Protein AF-A0A959CVV8-F1 (afdb_monomer_lite)

Radius of gyration: 28.68 Å; chains: 1; bounding box: 66×28×82 Å

Structure (mmCIF, N/CA/C/O backbone):
data_AF-A0A959CVV8-F1
#
_entry.id   AF-A0A959CVV8-F1
#
loop_
_atom_site.group_PDB
_atom_site.id
_atom_site.type_symbol
_atom_site.label_atom_id
_atom_site.label_alt_id
_atom_site.label_comp_id
_atom_site.label_asym_id
_atom_site.label_entity_id
_atom_site.label_seq_id
_atom_site.pdbx_PDB_ins_code
_atom_site.Cartn_x
_atom_site.Cartn_y
_atom_site.Cartn_z
_atom_site.occupancy
_atom_site.B_iso_or_equiv
_atom_site.auth_seq_id
_atom_site.auth_comp_id
_atom_site.auth_asym_id
_atom_site.auth_atom_id
_atom_site.pdbx_PDB_model_num
ATOM 1 N N . MET A 1 1 ? 4.922 16.784 -2.599 1.00 57.91 1 MET A N 1
ATOM 2 C CA . MET A 1 1 ? 5.024 15.979 -3.845 1.00 57.91 1 MET A CA 1
ATOM 3 C C . MET A 1 1 ? 4.689 14.527 -3.526 1.00 57.91 1 MET A C 1
ATOM 5 O O . MET A 1 1 ? 5.280 14.001 -2.588 1.00 57.91 1 MET A O 1
ATOM 9 N N . LYS A 1 2 ? 3.758 13.895 -4.257 1.00 76.44 2 LYS A N 1
ATOM 10 C CA . LYS A 1 2 ? 3.402 12.474 -4.065 1.00 76.44 2 LYS A CA 1
ATOM 11 C C . LYS A 1 2 ? 4.636 11.582 -4.285 1.00 76.44 2 LYS A C 1
ATOM 13 O O . LYS A 1 2 ? 5.476 11.905 -5.127 1.00 76.44 2 LYS A O 1
ATOM 18 N N . ILE A 1 3 ? 4.735 10.462 -3.561 1.00 77.31 3 ILE A N 1
ATOM 19 C CA . ILE A 1 3 ? 5.884 9.532 -3.624 1.00 77.31 3 ILE A CA 1
ATOM 20 C C . ILE A 1 3 ? 6.159 9.065 -5.068 1.00 77.31 3 ILE A C 1
ATOM 22 O O . ILE A 1 3 ? 7.307 8.977 -5.496 1.00 77.31 3 ILE A O 1
ATOM 26 N N . ARG A 1 4 ? 5.086 8.910 -5.859 1.00 78.06 4 ARG A N 1
ATOM 27 C CA . ARG A 1 4 ? 5.118 8.554 -7.286 1.00 78.06 4 ARG A CA 1
ATOM 28 C C . ARG A 1 4 ? 5.891 9.564 -8.135 1.00 78.06 4 ARG A C 1
ATOM 30 O O . ARG A 1 4 ? 6.690 9.170 -8.975 1.00 78.06 4 ARG A O 1
ATOM 37 N N . THR A 1 5 ? 5.697 10.860 -7.895 1.00 81.69 5 THR A N 1
ATOM 38 C CA . THR A 1 5 ? 6.372 11.921 -8.657 1.00 81.69 5 THR A CA 1
ATOM 39 C C . THR A 1 5 ? 7.869 11.942 -8.369 1.00 81.69 5 THR A C 1
ATOM 41 O O . THR A 1 5 ? 8.658 12.063 -9.297 1.00 81.69 5 THR A O 1
ATOM 44 N N . LYS A 1 6 ? 8.268 11.776 -7.098 1.00 84.75 6 LYS A N 1
ATOM 45 C CA . LYS A 1 6 ? 9.689 11.703 -6.718 1.00 84.75 6 LYS A CA 1
ATOM 46 C C . LYS A 1 6 ? 10.377 10.495 -7.360 1.00 84.75 6 LYS A C 1
ATOM 48 O O . LYS A 1 6 ? 11.485 10.628 -7.863 1.00 84.75 6 LYS A O 1
ATOM 53 N N . PHE A 1 7 ? 9.698 9.349 -7.384 1.00 86.94 7 PHE A N 1
ATOM 54 C CA . PHE A 1 7 ? 10.222 8.128 -7.988 1.00 86.94 7 PHE A CA 1
ATOM 55 C C . PHE A 1 7 ? 10.427 8.261 -9.502 1.00 86.94 7 PHE A C 1
ATOM 57 O O . PHE A 1 7 ? 11.502 7.942 -9.998 1.00 86.94 7 PHE A O 1
ATOM 64 N N . ILE A 1 8 ? 9.443 8.798 -10.233 1.00 86.19 8 ILE A N 1
ATOM 65 C CA . ILE A 1 8 ? 9.570 9.022 -11.683 1.00 86.19 8 ILE A CA 1
ATOM 66 C C . ILE A 1 8 ? 10.692 10.022 -11.980 1.00 86.19 8 ILE A C 1
ATOM 68 O O . ILE A 1 8 ? 11.505 9.772 -12.864 1.00 86.19 8 ILE A O 1
ATOM 72 N N . LEU A 1 9 ? 10.770 11.120 -11.221 1.00 88.75 9 LEU A N 1
ATOM 73 C CA . LEU A 1 9 ? 11.812 12.135 -11.393 1.00 88.75 9 LEU A CA 1
ATOM 74 C C . LEU A 1 9 ? 13.223 11.562 -11.190 1.00 88.75 9 LEU A C 1
ATOM 76 O O . LEU A 1 9 ? 14.156 12.005 -11.845 1.00 88.75 9 LEU A O 1
ATOM 80 N N . PHE A 1 10 ? 13.379 10.583 -10.297 1.00 88.31 10 PHE A N 1
ATOM 81 C CA . PHE A 1 10 ? 14.648 9.893 -10.071 1.00 88.31 10 PHE A CA 1
ATOM 82 C C . PHE A 1 10 ? 14.955 8.856 -11.163 1.00 88.31 10 PHE A C 1
ATOM 84 O O . PHE A 1 10 ? 16.079 8.775 -11.651 1.00 88.31 10 PHE A O 1
ATOM 91 N N . LEU A 1 11 ? 13.953 8.078 -11.576 1.00 89.44 11 LEU A N 1
ATOM 92 C CA . LEU A 1 11 ? 14.114 6.976 -12.527 1.00 89.44 11 LEU A CA 1
ATOM 93 C C . LEU A 1 11 ? 14.395 7.458 -13.959 1.00 89.44 11 LEU A C 1
ATOM 95 O O . LEU A 1 11 ? 15.193 6.848 -14.676 1.00 89.44 11 LEU A O 1
ATOM 99 N N . LEU A 1 12 ? 13.732 8.544 -14.365 1.00 89.38 12 LEU A N 1
ATOM 100 C CA . LEU A 1 12 ? 13.772 9.097 -15.717 1.00 89.38 12 LEU A CA 1
ATOM 101 C C . LEU A 1 12 ? 15.187 9.507 -16.174 1.00 89.38 12 LEU A C 1
ATOM 103 O O . LEU A 1 12 ? 15.609 9.010 -17.216 1.00 89.38 12 LEU A O 1
ATOM 107 N N . PRO A 1 13 ? 15.962 10.331 -15.437 1.00 92.38 13 PRO A N 1
ATOM 108 C CA . PRO A 1 13 ? 17.304 10.723 -15.868 1.00 92.38 13 PRO A CA 1
ATOM 109 C C . PRO A 1 13 ? 18.273 9.536 -15.942 1.00 92.38 13 PRO A C 1
ATOM 111 O O . PRO A 1 13 ? 19.109 9.504 -16.840 1.00 92.38 13 PRO A O 1
ATOM 114 N N . ILE A 1 14 ? 18.134 8.537 -15.062 1.00 90.75 14 ILE A N 1
ATOM 115 C CA . ILE A 1 14 ? 18.978 7.330 -15.067 1.00 90.75 14 ILE A CA 1
ATOM 116 C C . ILE A 1 14 ? 18.767 6.530 -16.357 1.00 90.75 14 ILE A C 1
ATOM 118 O O . ILE A 1 14 ? 19.731 6.160 -17.026 1.00 90.75 14 ILE A O 1
ATOM 122 N N . HIS A 1 15 ? 17.511 6.290 -16.737 1.00 89.75 15 HIS A N 1
ATOM 123 C CA . HIS A 1 15 ? 17.198 5.529 -17.951 1.00 89.75 15 HIS A CA 1
ATOM 124 C C . HIS A 1 15 ? 17.485 6.334 -19.219 1.00 89.75 15 HIS A C 1
ATOM 126 O O . HIS A 1 15 ? 17.922 5.767 -20.216 1.00 89.75 15 HIS A O 1
ATOM 132 N N . LEU A 1 16 ? 17.306 7.656 -19.174 1.00 90.38 16 LEU A N 1
ATOM 133 C CA . LEU A 1 16 ? 17.646 8.535 -20.287 1.00 90.38 16 LEU A CA 1
ATOM 134 C C . LEU A 1 16 ? 19.162 8.552 -20.536 1.00 90.38 16 LEU A C 1
ATOM 136 O O . LEU A 1 16 ? 19.590 8.413 -21.676 1.00 90.38 16 LEU A O 1
ATOM 140 N N . ALA A 1 17 ? 19.976 8.616 -19.478 1.00 90.31 17 ALA A N 1
ATOM 141 C CA . ALA A 1 17 ? 21.428 8.482 -19.585 1.00 90.31 17 ALA A CA 1
ATOM 142 C C . ALA A 1 17 ? 21.846 7.102 -20.124 1.00 90.31 17 ALA A C 1
ATOM 144 O O . ALA A 1 17 ? 22.726 7.023 -20.980 1.00 90.31 17 ALA A O 1
ATOM 145 N N . ALA A 1 18 ? 21.189 6.023 -19.681 1.00 89.12 18 ALA A N 1
ATOM 146 C CA . ALA A 1 18 ? 21.445 4.672 -20.184 1.00 89.12 18 ALA A CA 1
ATOM 147 C C . ALA A 1 18 ? 21.114 4.528 -21.682 1.00 89.12 18 ALA A C 1
ATOM 149 O O . ALA A 1 18 ? 21.883 3.915 -22.421 1.00 89.12 18 ALA A O 1
ATOM 150 N N . LEU A 1 19 ? 20.017 5.136 -22.150 1.00 88.88 19 LEU A N 1
ATOM 151 C CA . LEU A 1 19 ? 19.659 5.172 -23.572 1.00 88.88 19 LEU A CA 1
ATOM 152 C C . LEU A 1 19 ? 20.679 5.961 -24.400 1.00 88.88 19 LEU A C 1
ATOM 154 O O . LEU A 1 19 ? 21.111 5.488 -25.450 1.00 88.88 19 LEU A O 1
ATOM 158 N N . VAL A 1 20 ? 21.114 7.128 -23.910 1.00 89.12 20 VAL A N 1
ATOM 159 C CA . VAL A 1 20 ? 22.158 7.929 -24.572 1.00 89.12 20 VAL A CA 1
ATOM 160 C C . VAL A 1 20 ? 23.469 7.145 -24.665 1.00 8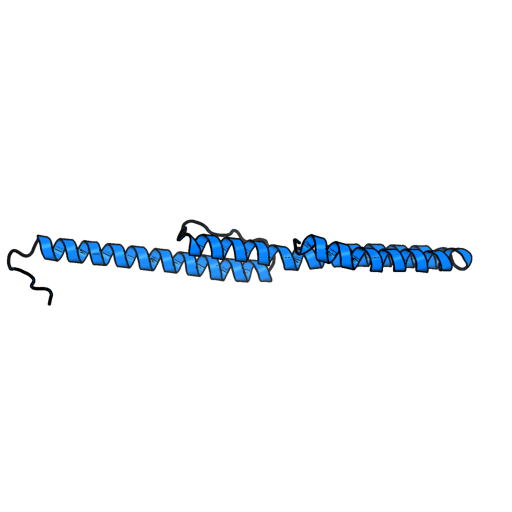9.12 20 VAL A C 1
ATOM 162 O O . VAL A 1 20 ? 24.109 7.148 -25.713 1.00 89.12 20 VAL A O 1
ATOM 165 N N . LEU A 1 21 ? 23.855 6.429 -23.604 1.00 85.69 21 LEU A N 1
ATOM 166 C CA . LEU A 1 21 ? 25.059 5.599 -23.607 1.00 85.69 21 LEU A CA 1
ATOM 167 C C . LEU A 1 21 ? 24.936 4.411 -24.576 1.00 85.69 21 LEU A C 1
ATOM 169 O O . LEU A 1 21 ? 25.888 4.107 -25.293 1.00 85.69 21 LEU A O 1
ATOM 173 N N . SER A 1 22 ? 23.756 3.786 -24.649 1.00 85.38 22 SER A N 1
ATOM 174 C CA . SER A 1 22 ? 23.465 2.705 -25.600 1.00 85.38 22 SER A CA 1
ATOM 175 C C . SER A 1 22 ? 23.638 3.160 -27.054 1.00 85.38 22 SER A C 1
ATOM 177 O O . SER A 1 22 ? 24.169 2.416 -27.875 1.00 85.38 22 SER A O 1
ATOM 179 N N . PHE A 1 23 ? 23.293 4.412 -27.381 1.00 84.19 23 PHE A N 1
ATOM 180 C CA . PHE A 1 23 ? 23.438 4.951 -28.738 1.00 84.19 23 PHE A CA 1
ATOM 181 C C . PHE A 1 23 ? 24.887 4.920 -29.260 1.00 84.19 23 PHE A C 1
ATOM 183 O O . PHE A 1 23 ? 25.106 4.742 -30.458 1.00 84.19 23 PHE A O 1
ATOM 190 N N . PHE A 1 24 ? 25.897 5.009 -28.387 1.00 82.19 24 PHE A N 1
ATOM 191 C CA . PHE A 1 24 ? 27.300 4.885 -28.803 1.00 82.19 24 PHE A CA 1
ATOM 192 C C . PHE A 1 24 ? 27.669 3.463 -29.262 1.00 82.19 24 PHE A C 1
ATOM 194 O O . PHE A 1 24 ? 28.538 3.315 -30.121 1.00 82.19 24 PHE A O 1
ATOM 201 N N . LEU A 1 25 ? 26.979 2.422 -28.774 1.00 76.50 25 LEU A N 1
ATOM 202 C CA . LEU A 1 25 ? 27.191 1.028 -29.197 1.00 76.50 25 LEU A CA 1
ATOM 203 C C . LEU A 1 25 ? 26.608 0.727 -30.588 1.00 76.50 25 LEU A C 1
ATOM 205 O O . LEU A 1 25 ? 26.983 -0.272 -31.209 1.00 76.50 25 LEU A O 1
ATOM 209 N N . PHE A 1 26 ? 25.721 1.590 -31.098 1.00 73.81 26 PHE A N 1
ATOM 210 C CA . PHE A 1 26 ? 25.034 1.399 -32.377 1.00 73.81 26 PHE A CA 1
ATOM 211 C C . PHE A 1 26 ? 26.002 1.256 -33.562 1.00 73.81 26 PHE A C 1
ATOM 213 O O . PHE A 1 26 ? 25.744 0.488 -34.486 1.00 73.81 26 PHE A O 1
ATOM 220 N N . ARG A 1 27 ? 27.138 1.967 -33.529 1.00 69.06 27 ARG A N 1
ATOM 221 C CA . ARG A 1 27 ? 28.101 2.009 -34.642 1.00 69.06 27 ARG A CA 1
ATOM 222 C C . ARG A 1 27 ? 28.949 0.748 -34.796 1.00 69.06 27 ARG A C 1
ATOM 224 O O . ARG A 1 27 ? 29.369 0.456 -35.910 1.00 69.06 27 ARG A O 1
ATOM 231 N N . GLU A 1 28 ? 29.214 0.023 -33.712 1.00 70.56 28 GLU A N 1
ATOM 232 C CA . GLU A 1 28 ? 30.143 -1.114 -33.735 1.00 70.56 28 GLU A CA 1
ATOM 233 C C . GLU A 1 28 ? 29.431 -2.469 -33.746 1.00 70.56 28 GLU A C 1
ATOM 235 O O . GLU A 1 28 ? 29.895 -3.398 -34.408 1.00 70.56 28 GLU A O 1
ATOM 240 N N . LYS A 1 29 ? 28.323 -2.620 -33.004 1.00 81.94 29 LYS A N 1
ATOM 241 C CA . LYS A 1 29 ? 27.673 -3.925 -32.791 1.00 81.94 29 LYS A CA 1
ATOM 242 C C . LYS A 1 29 ? 26.156 -3.784 -32.654 1.00 81.94 29 LYS A C 1
ATOM 244 O O . LYS A 1 29 ? 25.624 -3.748 -31.547 1.00 81.94 29 LYS A O 1
ATOM 249 N N . TRP A 1 30 ? 25.443 -3.800 -33.781 1.00 80.69 30 TRP A N 1
ATOM 250 C CA . TRP A 1 30 ? 23.976 -3.683 -33.826 1.00 80.69 30 TRP A CA 1
ATOM 251 C C . TRP A 1 30 ? 23.237 -4.716 -32.946 1.00 80.69 30 TRP A C 1
ATOM 253 O O . TRP A 1 30 ? 22.233 -4.387 -32.320 1.00 80.69 30 TRP A O 1
ATOM 263 N N . VAL A 1 31 ? 23.764 -5.942 -32.816 1.00 86.38 31 VAL A N 1
ATOM 264 C CA . VAL A 1 31 ? 23.197 -6.976 -31.925 1.00 86.38 31 VAL A CA 1
ATOM 265 C C . VAL A 1 31 ? 23.339 -6.589 -30.447 1.00 86.38 31 VAL A C 1
ATOM 267 O O . VAL A 1 31 ? 22.406 -6.766 -29.666 1.00 86.38 31 VAL A O 1
ATOM 270 N N . ALA A 1 32 ? 24.492 -6.035 -30.056 1.00 84.06 32 ALA A N 1
ATOM 271 C CA . ALA A 1 32 ? 24.736 -5.602 -28.679 1.00 84.06 32 ALA A CA 1
ATOM 272 C C . ALA A 1 32 ? 23.852 -4.405 -28.300 1.00 84.06 32 ALA A C 1
ATOM 274 O O . ALA A 1 32 ? 23.379 -4.331 -27.167 1.00 84.06 32 ALA A O 1
ATOM 275 N N . PHE A 1 33 ? 23.581 -3.513 -29.256 1.00 86.38 33 PHE A N 1
ATOM 276 C CA . PHE A 1 33 ? 22.636 -2.411 -29.089 1.00 86.38 33 PHE A CA 1
ATOM 277 C C . PHE A 1 33 ? 21.223 -2.919 -28.751 1.00 86.38 33 PHE A C 1
ATOM 279 O O . PHE A 1 33 ? 20.677 -2.543 -27.715 1.00 86.38 33 PHE A O 1
ATOM 286 N N . ILE A 1 34 ? 20.679 -3.852 -29.546 1.00 87.56 34 ILE A N 1
ATOM 287 C CA . ILE A 1 34 ? 19.335 -4.419 -29.320 1.00 87.56 34 ILE A CA 1
ATOM 288 C C . ILE A 1 34 ? 19.240 -5.117 -27.955 1.00 87.56 34 ILE A C 1
ATOM 290 O O . ILE A 1 34 ? 18.262 -4.929 -27.230 1.00 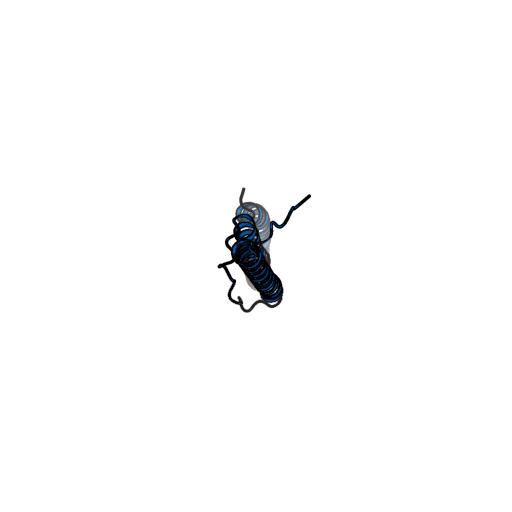87.56 34 ILE A O 1
ATOM 294 N N . LEU A 1 35 ? 20.255 -5.903 -27.577 1.00 90.62 35 LEU A N 1
ATOM 295 C CA . LEU A 1 35 ? 20.271 -6.600 -26.286 1.00 90.62 35 LEU A CA 1
ATOM 296 C C . LEU A 1 35 ? 20.281 -5.614 -25.106 1.00 90.62 35 LEU A C 1
ATOM 298 O O . LEU A 1 35 ? 19.577 -5.815 -24.117 1.00 90.62 35 LEU A O 1
ATOM 302 N N . THR A 1 36 ? 21.061 -4.538 -25.224 1.00 89.50 36 THR A N 1
ATOM 303 C CA . THR A 1 36 ? 21.172 -3.501 -24.189 1.00 89.50 36 THR A CA 1
ATOM 304 C C . THR A 1 36 ? 19.865 -2.727 -24.049 1.00 89.50 36 THR A C 1
ATOM 306 O O . THR A 1 36 ? 19.398 -2.505 -22.935 1.00 89.50 36 THR A O 1
ATOM 309 N N . GLU A 1 37 ? 19.223 -2.369 -25.159 1.00 89.94 37 GLU A N 1
ATOM 310 C CA . GLU A 1 37 ? 17.936 -1.674 -25.143 1.00 89.94 37 GLU A CA 1
ATOM 311 C C . GLU A 1 37 ? 16.822 -2.543 -24.542 1.00 89.94 37 GLU A C 1
ATOM 313 O O . GLU A 1 37 ? 16.077 -2.083 -23.672 1.00 89.94 37 GLU A O 1
ATOM 318 N N . ALA A 1 38 ? 16.775 -3.832 -24.895 1.00 92.19 38 ALA A N 1
ATOM 319 C CA . ALA A 1 38 ? 15.866 -4.789 -24.268 1.00 92.19 38 ALA A CA 1
ATOM 320 C C . ALA A 1 38 ? 16.093 -4.892 -22.747 1.00 92.19 38 ALA A C 1
ATOM 322 O O . ALA A 1 38 ? 15.129 -4.908 -21.978 1.00 92.19 38 ALA A O 1
ATOM 323 N N . ALA A 1 39 ? 17.352 -4.898 -22.295 1.00 93.00 39 ALA A N 1
ATOM 324 C CA . ALA A 1 39 ? 17.691 -4.907 -20.874 1.00 93.00 39 ALA A CA 1
ATOM 325 C C . ALA A 1 39 ? 17.262 -3.614 -20.154 1.00 93.00 39 ALA A C 1
ATOM 327 O O . ALA A 1 39 ? 16.739 -3.684 -19.040 1.00 93.00 39 ALA A O 1
ATOM 328 N N . ILE A 1 40 ? 17.420 -2.444 -20.785 1.00 92.12 40 ILE A N 1
ATOM 329 C CA . ILE A 1 40 ? 16.960 -1.154 -20.241 1.00 92.12 40 ILE A CA 1
ATOM 330 C C . ILE A 1 40 ? 15.436 -1.160 -20.073 1.00 92.12 40 ILE A C 1
ATOM 332 O O . ILE A 1 40 ? 14.935 -0.778 -19.015 1.00 92.12 40 ILE A O 1
ATOM 336 N N . ILE A 1 41 ? 14.692 -1.636 -21.076 1.00 91.06 41 ILE A N 1
ATOM 337 C CA . ILE A 1 41 ? 13.226 -1.726 -21.012 1.00 91.06 41 ILE A CA 1
ATOM 338 C C . ILE A 1 41 ? 12.790 -2.711 -19.921 1.00 91.06 41 ILE A C 1
ATOM 340 O O . ILE A 1 41 ? 11.906 -2.396 -19.121 1.00 91.06 41 ILE A O 1
ATOM 344 N N . ALA A 1 42 ? 13.426 -3.883 -19.843 1.00 94.88 42 ALA A N 1
ATOM 345 C CA . ALA A 1 42 ? 13.142 -4.871 -18.807 1.00 94.88 42 ALA A CA 1
ATOM 346 C C . ALA A 1 42 ? 13.411 -4.312 -17.399 1.00 94.88 42 ALA A C 1
ATOM 348 O O . ALA A 1 42 ? 12.576 -4.466 -16.506 1.00 94.88 42 ALA A O 1
ATOM 349 N N . SER A 1 43 ? 14.530 -3.604 -17.216 1.00 92.69 43 SER A N 1
ATOM 350 C CA . SER A 1 43 ? 14.877 -2.921 -15.965 1.00 92.69 43 SER A CA 1
ATOM 351 C C . SER A 1 43 ? 13.832 -1.870 -15.585 1.00 92.69 43 SER A C 1
ATOM 353 O O . SER A 1 43 ? 13.340 -1.856 -14.454 1.00 92.69 43 SER A O 1
ATOM 355 N N . PHE A 1 44 ? 13.410 -1.043 -16.544 1.00 92.00 44 PHE A N 1
ATOM 356 C CA . PHE A 1 44 ? 12.385 -0.026 -16.327 1.00 92.00 44 PHE A CA 1
ATOM 357 C C . PHE A 1 44 ? 11.052 -0.642 -15.880 1.00 92.00 44 PHE A C 1
ATOM 359 O O . PHE A 1 44 ? 10.458 -0.207 -14.889 1.00 92.00 44 PHE A O 1
ATOM 366 N N . LEU A 1 45 ? 10.600 -1.697 -16.567 1.00 92.38 45 LEU A N 1
ATOM 367 C CA . LEU A 1 45 ? 9.376 -2.425 -16.223 1.00 92.38 45 LEU A CA 1
ATOM 368 C C . LEU A 1 45 ? 9.465 -3.076 -14.839 1.00 92.38 45 LEU A C 1
ATOM 370 O O . LEU A 1 45 ? 8.526 -2.957 -14.048 1.00 92.38 45 LEU A O 1
ATOM 374 N N . ALA A 1 46 ? 10.595 -3.713 -14.519 1.00 93.38 46 ALA A N 1
ATOM 375 C CA . ALA A 1 46 ? 10.837 -4.299 -13.205 1.00 93.38 46 ALA A CA 1
ATOM 376 C C . ALA A 1 46 ? 10.779 -3.234 -12.099 1.00 93.38 46 ALA A C 1
ATOM 378 O O . ALA A 1 46 ? 10.126 -3.431 -11.073 1.00 93.38 46 ALA A O 1
ATOM 379 N N . CYS A 1 47 ? 11.382 -2.067 -12.332 1.00 91.69 47 CYS A N 1
ATOM 380 C CA . CYS A 1 47 ? 11.376 -0.961 -11.382 1.00 91.69 47 CYS A CA 1
ATOM 381 C C . CYS A 1 47 ? 9.950 -0.450 -11.108 1.00 91.69 47 CYS A C 1
ATOM 383 O O . CYS A 1 47 ? 9.558 -0.260 -9.953 1.00 91.69 47 CYS A O 1
ATOM 385 N N . LEU A 1 48 ? 9.132 -0.304 -12.156 1.00 89.00 48 LEU A N 1
ATOM 386 C CA . LEU A 1 48 ? 7.720 0.064 -12.017 1.00 89.00 48 LEU A CA 1
ATOM 387 C C . LEU A 1 48 ? 6.905 -1.000 -11.268 1.00 89.00 48 LEU A C 1
ATOM 389 O O . LEU A 1 48 ? 6.038 -0.649 -10.462 1.00 89.00 48 LEU A O 1
ATOM 393 N N . ALA A 1 49 ? 7.167 -2.284 -11.518 1.00 89.31 49 ALA A N 1
ATOM 394 C CA . ALA A 1 49 ? 6.491 -3.384 -10.835 1.00 89.31 49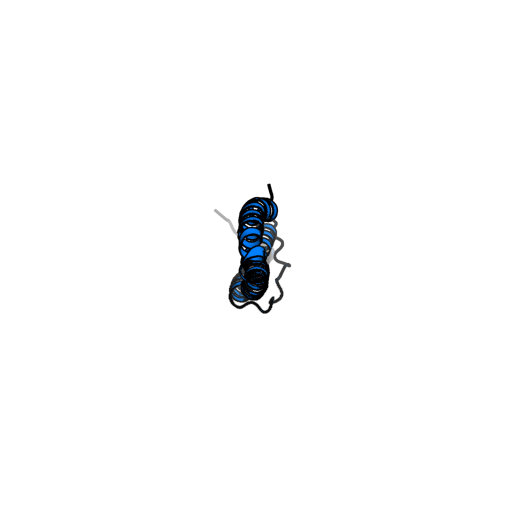 ALA A CA 1
ATOM 395 C C . ALA A 1 49 ? 6.792 -3.380 -9.327 1.00 89.31 49 ALA A C 1
ATOM 397 O O . ALA A 1 49 ? 5.863 -3.409 -8.514 1.00 89.31 49 ALA A O 1
ATOM 398 N N . ILE A 1 50 ? 8.068 -3.247 -8.952 1.00 88.19 50 ILE A N 1
ATOM 399 C CA . ILE A 1 50 ? 8.511 -3.166 -7.552 1.00 88.19 50 ILE A CA 1
ATOM 400 C C . ILE A 1 50 ? 7.901 -1.940 -6.868 1.00 88.19 50 ILE A C 1
ATOM 402 O O . ILE A 1 50 ? 7.321 -2.048 -5.786 1.00 88.19 50 ILE A O 1
ATOM 406 N N . PHE A 1 51 ? 7.952 -0.779 -7.521 1.00 88.56 51 PHE A N 1
ATOM 407 C CA . PHE A 1 51 ? 7.408 0.456 -6.967 1.00 88.56 51 PHE A CA 1
ATOM 408 C C . PHE A 1 51 ? 5.904 0.365 -6.676 1.00 88.56 51 PHE A C 1
ATOM 410 O O . PHE A 1 51 ? 5.443 0.791 -5.611 1.00 88.56 51 PHE A O 1
ATOM 417 N N . ARG A 1 52 ? 5.128 -0.226 -7.595 1.00 83.94 52 ARG A N 1
ATOM 418 C CA . ARG A 1 52 ? 3.698 -0.493 -7.372 1.00 83.94 52 ARG A CA 1
ATOM 419 C C . ARG A 1 52 ? 3.480 -1.483 -6.232 1.00 83.94 52 ARG A C 1
ATOM 421 O O . ARG A 1 52 ? 2.554 -1.293 -5.448 1.00 83.94 52 ARG A O 1
ATOM 428 N N . SER A 1 53 ? 4.320 -2.514 -6.130 1.00 84.31 53 SER A N 1
ATOM 429 C CA . SER A 1 53 ? 4.236 -3.507 -5.058 1.00 84.31 53 SER A CA 1
ATOM 430 C C . SER A 1 53 ? 4.432 -2.900 -3.672 1.00 84.31 53 SER A C 1
ATOM 432 O O . SER A 1 53 ? 3.711 -3.269 -2.756 1.00 84.31 53 SER A O 1
ATOM 434 N N . LEU A 1 54 ? 5.336 -1.928 -3.537 1.00 83.00 54 LEU A N 1
ATOM 435 C CA . LEU A 1 54 ? 5.620 -1.261 -2.262 1.00 83.00 54 LEU A CA 1
ATOM 436 C C . LEU A 1 54 ? 4.629 -0.140 -1.923 1.00 83.00 54 LEU A C 1
ATOM 438 O O . LEU A 1 54 ? 4.334 0.097 -0.755 1.00 83.00 54 LEU A O 1
ATOM 442 N N . SER A 1 55 ? 4.101 0.558 -2.931 1.00 85.50 55 SER A N 1
ATOM 443 C CA . SER A 1 55 ? 3.233 1.724 -2.702 1.00 85.50 55 SER A CA 1
ATOM 444 C C . SER A 1 55 ? 1.786 1.348 -2.362 1.00 85.50 55 SER A C 1
ATOM 446 O O . SER A 1 55 ? 1.151 2.021 -1.556 1.00 85.50 55 SER A O 1
ATOM 448 N N . GLN A 1 56 ? 1.254 0.276 -2.957 1.00 84.31 56 GLN A N 1
ATOM 449 C CA . GLN A 1 56 ? -0.133 -0.160 -2.745 1.00 84.31 56 GLN A CA 1
ATOM 450 C C . GLN A 1 56 ? -0.459 -0.547 -1.279 1.00 84.31 56 GLN A C 1
ATOM 452 O O . GLN A 1 56 ? -1.483 -0.084 -0.777 1.00 84.31 56 GLN A O 1
ATOM 457 N N . PRO A 1 57 ? 0.376 -1.327 -0.557 1.00 84.56 57 PRO A N 1
ATOM 458 C CA . PRO A 1 57 ? 0.132 -1.646 0.851 1.00 84.56 57 PRO A CA 1
ATOM 459 C C . PRO A 1 57 ? 0.127 -0.401 1.744 1.00 84.56 57 PRO A C 1
ATOM 461 O O . PRO A 1 57 ? -0.627 -0.341 2.709 1.00 84.56 57 PRO A O 1
ATOM 464 N N . MET A 1 58 ? 0.953 0.600 1.424 1.00 86.19 58 MET A N 1
ATOM 465 C CA . MET A 1 58 ? 1.026 1.844 2.194 1.00 86.19 58 MET A CA 1
ATOM 466 C C . MET A 1 58 ? -0.251 2.672 2.071 1.00 86.19 58 MET A C 1
ATOM 468 O O . MET A 1 58 ? -0.753 3.159 3.078 1.00 86.19 58 MET A O 1
ATOM 472 N N . GLU A 1 59 ? -0.799 2.804 0.860 1.00 87.12 59 GLU A N 1
ATOM 473 C CA . GLU A 1 59 ? -2.077 3.497 0.645 1.00 87.12 59 GLU A CA 1
ATOM 474 C C . GLU A 1 59 ? -3.225 2.793 1.399 1.00 87.12 59 GLU A C 1
ATOM 4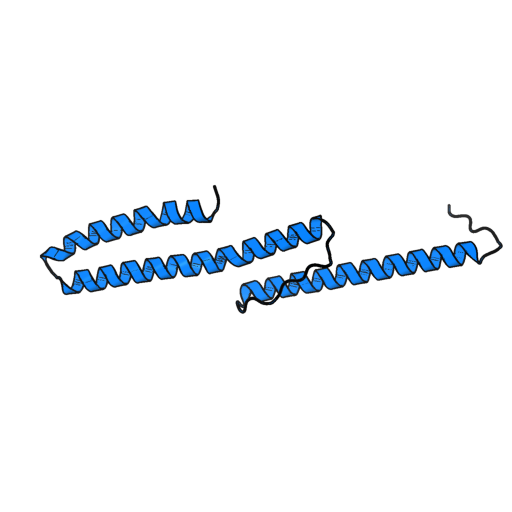76 O O . GLU A 1 59 ? -4.024 3.462 2.054 1.00 87.12 59 GLU A O 1
ATOM 481 N N . LEU A 1 60 ? -3.260 1.453 1.387 1.00 87.06 60 LEU A N 1
ATOM 482 C CA . LEU A 1 60 ? -4.243 0.662 2.142 1.00 87.06 60 LEU A CA 1
ATOM 483 C C . LEU A 1 60 ? -4.108 0.843 3.659 1.00 87.06 60 LEU A C 1
ATOM 485 O O . LEU A 1 60 ? -5.106 1.055 4.343 1.00 87.06 60 LEU A O 1
ATOM 489 N N . LEU A 1 61 ? -2.883 0.790 4.189 1.00 87.06 61 LEU A N 1
ATOM 490 C CA . LEU A 1 61 ? -2.635 0.991 5.618 1.00 87.06 61 LEU A CA 1
ATOM 491 C C . LEU A 1 61 ? -3.042 2.389 6.083 1.00 87.06 61 LEU A C 1
ATOM 493 O O . LEU A 1 61 ? -3.680 2.508 7.124 1.00 87.06 61 LEU A O 1
ATOM 497 N N . LEU A 1 62 ? -2.706 3.430 5.316 1.00 88.94 62 LEU A N 1
ATOM 498 C CA . LEU A 1 62 ? -3.111 4.801 5.634 1.00 88.94 62 LEU A CA 1
ATOM 499 C C . LEU A 1 62 ? -4.637 4.923 5.687 1.00 88.94 62 LEU A C 1
ATOM 501 O O . LEU A 1 62 ? -5.168 5.426 6.671 1.00 88.94 62 LEU A O 1
ATOM 505 N N . SER A 1 63 ? -5.339 4.360 4.699 1.00 89.31 63 SER A N 1
ATOM 506 C CA . SER A 1 63 ? -6.805 4.332 4.701 1.00 89.31 63 SER A CA 1
ATOM 507 C C . SER A 1 63 ? -7.381 3.570 5.898 1.00 89.31 63 SER A C 1
ATOM 509 O O . SER A 1 63 ? -8.411 3.970 6.434 1.00 89.31 63 SER A O 1
ATOM 511 N N . GLY A 1 64 ? -6.741 2.478 6.324 1.00 90.38 64 GLY A N 1
ATOM 512 C CA . GLY A 1 64 ? -7.158 1.729 7.508 1.00 90.38 64 GLY A CA 1
ATOM 513 C C . GLY A 1 64 ? -6.987 2.532 8.797 1.00 90.38 64 GLY A C 1
ATOM 514 O O . GLY A 1 64 ? -7.877 2.531 9.645 1.00 90.38 64 GLY A O 1
ATOM 515 N N . ILE A 1 65 ? -5.865 3.244 8.932 1.00 89.88 65 ILE A N 1
ATOM 516 C CA . ILE A 1 65 ? -5.591 4.127 10.075 1.00 89.88 65 ILE A CA 1
ATOM 517 C C . ILE A 1 65 ? -6.624 5.253 10.144 1.00 89.88 65 ILE A C 1
ATOM 519 O O . ILE A 1 65 ? -7.149 5.517 11.225 1.00 89.88 65 ILE A O 1
ATOM 523 N N . ASP A 1 66 ? -6.943 5.877 9.010 1.00 92.19 66 ASP A N 1
ATOM 524 C CA . ASP A 1 66 ? -7.946 6.941 8.950 1.00 92.19 66 ASP A CA 1
ATOM 525 C C . ASP A 1 66 ? -9.336 6.424 9.371 1.00 92.19 66 ASP A C 1
ATOM 527 O O . ASP A 1 66 ? -9.983 7.042 10.212 1.00 92.19 66 ASP A O 1
ATOM 531 N N . ALA A 1 67 ? -9.749 5.232 8.920 1.00 90.50 67 ALA A N 1
ATOM 532 C CA . ALA A 1 67 ? -11.018 4.621 9.342 1.00 90.50 67 ALA A CA 1
ATOM 533 C C . ALA A 1 67 ? -11.086 4.361 10.861 1.00 90.50 67 ALA A C 1
ATOM 535 O O . ALA A 1 67 ? -12.105 4.622 11.502 1.00 90.50 67 ALA A O 1
ATOM 536 N N . ILE A 1 68 ? -9.989 3.890 11.466 1.00 90.12 68 ILE A N 1
ATOM 537 C CA . ILE A 1 68 ? -9.911 3.691 12.924 1.00 90.12 68 ILE A CA 1
ATOM 538 C C . ILE A 1 68 ? -9.987 5.031 13.656 1.00 90.12 68 ILE A C 1
ATOM 540 O O . ILE A 1 68 ? -10.695 5.147 14.658 1.00 90.12 68 ILE A O 1
ATOM 544 N N . LYS A 1 69 ? -9.263 6.042 13.163 1.00 91.06 69 LYS A N 1
ATOM 545 C CA . LYS A 1 69 ? -9.249 7.393 13.731 1.00 91.06 69 LYS A CA 1
ATOM 546 C C . LYS A 1 69 ? -10.645 8.014 13.724 1.00 91.06 69 LYS A C 1
ATOM 548 O O . LYS A 1 69 ? -11.047 8.604 14.726 1.00 91.06 69 LYS A O 1
ATOM 553 N N . ASP A 1 70 ? -11.389 7.812 12.645 1.00 92.25 70 ASP A N 1
ATOM 554 C CA . ASP A 1 70 ? -12.760 8.301 12.490 1.00 92.25 70 ASP A CA 1
ATOM 555 C C . ASP A 1 70 ? -13.788 7.430 13.240 1.00 92.25 70 ASP A C 1
ATOM 557 O O . ASP A 1 70 ? -14.985 7.720 13.229 1.00 92.25 70 ASP A O 1
ATOM 561 N N . ARG A 1 71 ? -13.328 6.381 13.946 1.00 87.75 71 ARG A N 1
ATOM 562 C CA . ARG A 1 71 ? -14.145 5.370 14.642 1.00 87.75 71 ARG A CA 1
ATOM 563 C C . ARG A 1 71 ? -15.156 4.675 13.727 1.00 87.75 71 ARG A C 1
ATOM 565 O O . ARG A 1 71 ? -16.151 4.123 14.208 1.00 87.75 71 ARG A O 1
ATOM 572 N N . ASP A 1 72 ? -14.892 4.663 12.424 1.00 88.88 72 ASP A N 1
ATOM 573 C CA . ASP A 1 72 ? -15.663 3.887 11.466 1.00 88.88 72 ASP A CA 1
ATOM 574 C C . ASP A 1 72 ? -15.139 2.454 11.438 1.00 88.88 72 ASP A C 1
ATOM 576 O O . ASP A 1 72 ? -14.387 2.020 10.563 1.00 88.88 72 ASP A O 1
ATOM 580 N N . PHE A 1 73 ? -15.556 1.688 12.442 1.00 87.88 73 PHE A N 1
ATOM 581 C CA . PHE A 1 73 ? -15.188 0.286 12.534 1.00 87.88 73 PHE A CA 1
ATOM 582 C C . PHE A 1 73 ? -15.951 -0.580 11.540 1.00 87.88 73 PHE A C 1
ATOM 584 O O . PHE A 1 73 ? -15.733 -1.783 11.555 1.00 87.88 73 PHE A O 1
ATOM 591 N N . ASN A 1 74 ? -16.829 -0.041 10.683 1.00 87.44 74 ASN A N 1
ATOM 592 C CA . ASN A 1 74 ? -17.590 -0.851 9.730 1.00 87.44 74 ASN A CA 1
ATOM 593 C C . ASN A 1 74 ? -16.767 -1.293 8.512 1.00 87.44 74 ASN A C 1
ATOM 595 O O . ASN A 1 74 ? -17.116 -2.283 7.862 1.00 87.44 74 ASN A O 1
ATOM 599 N N . VAL A 1 75 ? -15.642 -0.626 8.260 1.00 88.50 75 VAL A N 1
ATOM 600 C CA . VAL A 1 75 ? -14.764 -0.882 7.118 1.00 88.50 75 VAL A CA 1
ATOM 601 C C . VAL A 1 75 ? -13.883 -2.111 7.355 1.00 88.50 75 VAL A C 1
ATOM 603 O O . VAL A 1 75 ? -13.241 -2.256 8.393 1.00 88.50 75 VAL A O 1
ATOM 606 N N . LYS A 1 76 ? -13.833 -3.002 6.360 1.00 92.00 76 LYS A N 1
ATOM 607 C CA . LYS A 1 76 ? -12.894 -4.128 6.287 1.00 92.00 76 LYS A CA 1
ATOM 608 C C . LYS A 1 76 ? -12.275 -4.200 4.902 1.00 92.00 76 LYS A C 1
ATOM 610 O O . LYS A 1 76 ? -12.931 -3.890 3.908 1.00 92.00 76 LYS A O 1
ATOM 615 N N . PHE A 1 77 ? -11.032 -4.662 4.832 1.00 92.56 77 PHE A N 1
ATOM 616 C CA . PHE A 1 77 ? -10.341 -4.841 3.559 1.00 92.56 77 PHE A CA 1
ATOM 617 C C . PHE A 1 77 ? -10.494 -6.262 3.020 1.00 92.56 77 PHE A C 1
ATOM 619 O O . PHE A 1 77 ? -10.500 -7.241 3.770 1.00 92.56 77 PHE A O 1
ATOM 626 N N . ILE A 1 78 ? -10.579 -6.359 1.694 1.00 91.19 78 ILE A N 1
ATOM 627 C CA . ILE A 1 78 ? -10.597 -7.618 0.946 1.00 91.19 78 ILE A CA 1
ATOM 628 C C . ILE A 1 78 ? -9.146 -7.991 0.597 1.00 91.19 78 ILE A C 1
ATOM 630 O O . ILE A 1 78 ? -8.377 -7.093 0.242 1.00 91.19 78 ILE A O 1
ATOM 634 N N . PRO A 1 79 ? -8.753 -9.279 0.668 1.00 90.25 79 PRO A N 1
ATOM 635 C CA . PRO A 1 79 ? -7.429 -9.724 0.244 1.00 90.25 79 PRO A CA 1
ATOM 636 C C . PRO A 1 79 ? -7.096 -9.299 -1.192 1.00 90.25 79 PRO A C 1
ATOM 638 O O . PRO A 1 79 ? -7.937 -9.331 -2.089 1.00 90.25 79 PRO A O 1
ATOM 641 N N . THR A 1 80 ? -5.843 -8.921 -1.404 1.00 87.56 80 THR A N 1
ATOM 642 C CA . THR A 1 80 ? -5.296 -8.425 -2.674 1.00 87.56 80 THR A CA 1
ATOM 643 C C . THR A 1 80 ? -4.532 -9.490 -3.460 1.00 87.56 80 THR A C 1
ATOM 645 O O . THR A 1 80 ? -4.131 -9.234 -4.595 1.00 87.56 80 THR A O 1
ATOM 648 N N . GLY A 1 81 ? -4.293 -10.667 -2.869 1.00 87.00 81 GLY A N 1
ATOM 649 C CA . GLY A 1 81 ? -3.513 -11.757 -3.461 1.00 87.00 81 GLY A CA 1
ATOM 650 C C . GLY A 1 81 ? -2.000 -11.606 -3.275 1.00 87.00 81 GLY A C 1
ATOM 651 O O . GLY A 1 81 ? -1.240 -12.487 -3.675 1.00 87.00 81 GLY A O 1
ATOM 652 N N . LYS A 1 82 ? -1.536 -10.511 -2.660 1.00 88.31 82 LYS A N 1
ATOM 653 C CA . LYS A 1 82 ? -0.122 -10.296 -2.327 1.00 88.31 82 LYS A CA 1
ATOM 654 C C . LYS A 1 82 ? 0.121 -10.688 -0.880 1.00 88.31 82 LYS A C 1
ATOM 656 O O . LYS A 1 82 ? -0.425 -10.058 0.019 1.00 88.31 82 LYS A O 1
ATOM 661 N N . TYR A 1 83 ? 1.005 -11.660 -0.654 1.00 88.81 83 TYR A N 1
ATOM 662 C CA . TYR A 1 83 ? 1.282 -12.215 0.677 1.00 88.81 83 TYR A CA 1
ATOM 663 C C . TYR A 1 83 ? 1.523 -11.145 1.758 1.00 88.81 83 TYR A C 1
ATOM 665 O O . TYR A 1 83 ? 0.889 -11.163 2.812 1.00 88.81 83 TYR A O 1
ATOM 673 N N . GLU A 1 84 ? 2.398 -10.178 1.478 1.00 86.56 84 GLU A N 1
ATOM 674 C CA . GLU A 1 84 ? 2.765 -9.118 2.425 1.00 86.56 84 GLU A CA 1
ATOM 675 C C . GLU A 1 84 ? 1.583 -8.195 2.752 1.00 86.56 84 GLU A C 1
ATOM 677 O O . GLU A 1 84 ? 1.356 -7.854 3.911 1.00 86.56 84 GLU A O 1
ATOM 682 N N . THR A 1 85 ? 0.800 -7.822 1.737 1.00 89.81 85 THR A N 1
ATOM 683 C CA . THR A 1 85 ? -0.372 -6.946 1.899 1.00 89.81 85 THR A CA 1
ATOM 684 C C . THR A 1 85 ? -1.498 -7.674 2.620 1.00 89.81 85 THR A C 1
ATOM 686 O O . THR A 1 85 ? -2.100 -7.137 3.544 1.00 89.81 85 THR A O 1
ATOM 689 N N . ASP A 1 86 ? -1.739 -8.930 2.261 1.00 92.56 86 ASP A N 1
ATOM 690 C CA . ASP A 1 86 ? -2.802 -9.743 2.842 1.00 92.56 86 ASP A CA 1
ATOM 691 C C . ASP A 1 86 ? -2.523 -10.066 4.312 1.00 92.56 86 ASP A C 1
ATOM 693 O O . ASP A 1 86 ? -3.451 -10.186 5.113 1.00 92.56 86 ASP A O 1
ATOM 697 N N . ARG A 1 87 ? -1.247 -10.152 4.707 1.00 92.00 87 ARG A N 1
ATOM 698 C CA . ARG A 1 87 ? -0.861 -10.247 6.119 1.00 92.00 87 ARG A CA 1
ATOM 699 C C . ARG A 1 87 ? -1.271 -8.997 6.901 1.00 92.00 87 ARG A C 1
ATOM 701 O O . ARG A 1 87 ? -1.818 -9.137 7.990 1.00 92.00 87 ARG A O 1
ATOM 708 N N . LEU A 1 88 ? -1.052 -7.805 6.344 1.00 91.62 88 LEU A N 1
ATOM 709 C CA . LEU A 1 88 ? -1.461 -6.539 6.965 1.00 91.62 88 LEU A CA 1
ATOM 710 C C . LEU A 1 88 ? -2.987 -6.419 7.050 1.00 91.62 88 LEU A C 1
ATOM 712 O O . LEU A 1 88 ? -3.518 -6.083 8.106 1.00 91.62 88 LEU A O 1
ATOM 716 N N . ILE A 1 89 ? -3.688 -6.766 5.967 1.00 93.81 89 ILE A N 1
ATOM 717 C CA . ILE A 1 89 ? -5.157 -6.788 5.907 1.00 93.81 89 ILE A CA 1
ATOM 718 C C . ILE A 1 89 ? -5.737 -7.697 6.990 1.00 93.81 89 ILE A C 1
ATOM 720 O O . ILE A 1 89 ? -6.703 -7.325 7.651 1.00 93.81 89 ILE A O 1
ATOM 724 N N . ARG A 1 90 ? -5.140 -8.875 7.202 1.00 95.19 90 ARG A N 1
ATOM 725 C CA . ARG A 1 90 ? -5.600 -9.831 8.214 1.00 95.19 90 ARG A CA 1
ATOM 726 C C . ARG A 1 90 ? -5.524 -9.250 9.624 1.00 95.19 90 ARG A C 1
ATOM 728 O O . ARG A 1 90 ? -6.518 -9.299 10.334 1.00 95.19 90 ARG A O 1
ATOM 735 N N . VAL A 1 91 ? -4.380 -8.664 9.987 1.00 94.31 91 VAL A N 1
ATOM 736 C CA . VAL A 1 91 ? -4.179 -8.038 11.306 1.00 94.31 91 VAL A CA 1
ATOM 737 C C . VAL A 1 91 ? -5.133 -6.859 11.503 1.00 94.31 91 VAL A C 1
ATOM 739 O O . VAL A 1 91 ? -5.742 -6.733 12.561 1.00 94.31 91 VAL A O 1
ATOM 742 N N . TYR A 1 92 ? -5.310 -6.020 10.478 1.00 93.81 92 TYR A N 1
ATOM 743 C CA . TYR A 1 92 ? -6.267 -4.914 10.528 1.00 93.81 92 TYR A CA 1
ATOM 744 C C . TYR A 1 92 ? -7.702 -5.410 10.750 1.00 93.81 92 TYR A C 1
ATOM 746 O O . TYR A 1 92 ? -8.376 -4.944 11.664 1.00 93.81 92 TYR A O 1
ATOM 754 N N . ASN A 1 93 ? -8.163 -6.374 9.948 1.00 95.38 93 ASN A N 1
ATOM 755 C CA . ASN A 1 93 ? -9.525 -6.893 10.047 1.00 95.38 93 ASN A CA 1
ATOM 756 C C . ASN A 1 93 ? -9.780 -7.556 11.411 1.00 95.38 93 ASN A C 1
ATOM 758 O O . ASN A 1 93 ? -10.846 -7.350 11.983 1.00 95.38 93 ASN A O 1
ATOM 762 N N . GLU A 1 94 ? -8.804 -8.298 11.944 1.00 95.44 94 GLU A N 1
ATOM 763 C CA . GLU A 1 94 ? -8.886 -8.900 13.280 1.00 95.44 94 GLU A CA 1
ATOM 764 C C . GLU A 1 94 ? -9.020 -7.832 14.373 1.00 95.44 94 GLU A C 1
ATOM 766 O O . GLU A 1 94 ? -9.869 -7.946 15.254 1.00 95.44 94 GLU A O 1
ATOM 771 N N . MET A 1 95 ? -8.244 -6.750 14.290 1.00 94.56 95 MET A N 1
ATOM 772 C CA . MET A 1 95 ? -8.356 -5.630 15.224 1.00 94.56 95 MET A CA 1
ATOM 773 C C . MET A 1 95 ? -9.727 -4.944 15.140 1.00 94.56 95 MET A C 1
ATOM 775 O O . MET A 1 95 ? -10.313 -4.628 16.172 1.00 94.56 95 MET A O 1
ATOM 779 N N . ILE A 1 96 ? -10.262 -4.738 13.932 1.00 94.75 96 ILE A N 1
ATOM 780 C CA . ILE A 1 96 ? -11.608 -4.1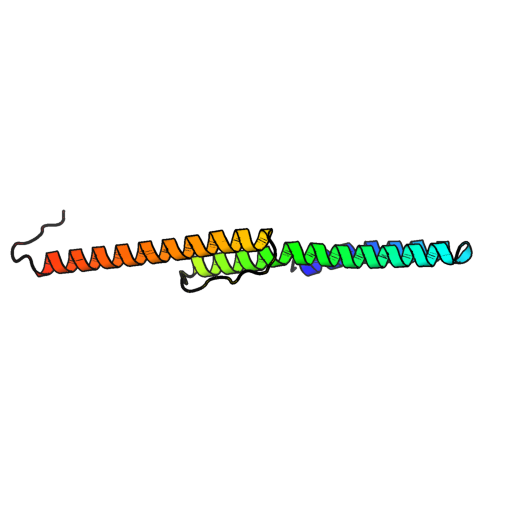79 13.745 1.00 94.75 96 ILE A CA 1
ATOM 781 C C . ILE A 1 96 ? -12.674 -5.072 14.388 1.00 94.75 96 ILE A C 1
ATOM 783 O O . ILE A 1 96 ? -13.593 -4.558 15.026 1.00 94.75 96 ILE A O 1
ATOM 787 N N . ASP A 1 97 ? -12.546 -6.393 14.263 1.00 95.50 97 ASP A N 1
ATOM 788 C CA . ASP A 1 97 ? -13.461 -7.335 14.910 1.00 95.50 97 ASP A CA 1
ATOM 789 C C . ASP A 1 97 ? -13.407 -7.237 16.437 1.00 95.50 97 ASP A C 1
ATOM 791 O O . ASP A 1 97 ? -14.455 -7.136 17.076 1.00 95.50 97 ASP A O 1
ATOM 795 N N . ARG A 1 98 ? -12.203 -7.161 17.015 1.00 94.94 98 ARG A N 1
ATOM 796 C CA . ARG A 1 98 ? -12.022 -6.975 18.464 1.00 94.94 98 ARG A CA 1
ATOM 797 C C . ARG A 1 98 ? -12.616 -5.665 18.969 1.00 94.94 98 ARG A C 1
ATOM 799 O O . ARG A 1 98 ? -13.344 -5.673 19.954 1.00 94.94 98 ARG A O 1
ATOM 806 N N . LEU A 1 99 ? -12.376 -4.558 18.270 1.00 93.38 99 LEU A N 1
ATOM 807 C CA . LEU A 1 99 ? -12.913 -3.248 18.655 1.00 93.38 99 LEU A CA 1
ATOM 808 C C . LEU A 1 99 ? -14.447 -3.218 18.635 1.00 93.38 99 LEU A C 1
ATOM 810 O O . LEU A 1 99 ? -15.068 -2.585 19.490 1.00 93.38 99 LEU A O 1
ATOM 814 N N . ARG A 1 100 ? -15.079 -3.904 17.672 1.00 93.19 100 ARG A N 1
ATOM 815 C CA . ARG A 1 100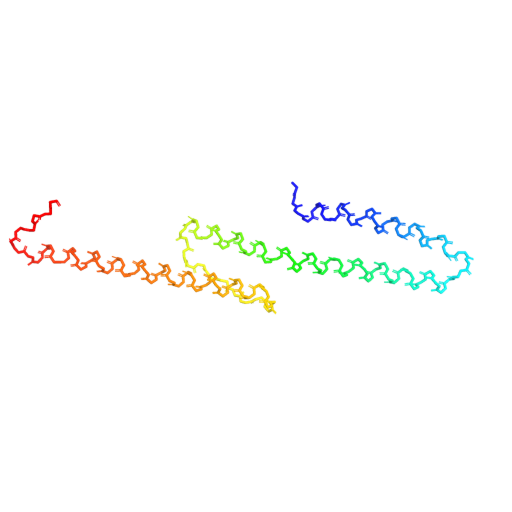 ? -16.543 -4.042 17.644 1.00 93.19 100 ARG A CA 1
ATOM 816 C C . ARG A 1 100 ? -17.050 -4.881 18.814 1.00 93.19 100 ARG A C 1
ATOM 818 O O . ARG A 1 100 ? -18.013 -4.477 19.458 1.00 93.19 100 ARG A O 1
ATOM 825 N N . GLU A 1 101 ? -16.405 -6.013 19.087 1.00 94.75 101 GLU A N 1
ATOM 826 C CA . GLU A 1 101 ? -16.762 -6.913 20.189 1.00 94.75 101 GLU A CA 1
ATOM 827 C C . GLU A 1 101 ? -16.675 -6.202 21.549 1.00 94.75 101 GLU A C 1
ATOM 829 O O . GLU A 1 101 ? -17.637 -6.220 22.318 1.00 94.75 101 GLU A O 1
ATOM 834 N N . GLU A 1 102 ? -15.571 -5.498 21.813 1.00 92.50 102 GLU A N 1
ATOM 835 C CA . GLU A 1 102 ? -15.382 -4.719 23.042 1.00 92.50 102 GLU A CA 1
ATOM 836 C C . GLU A 1 102 ? -16.451 -3.635 23.204 1.00 92.50 102 GLU A C 1
ATOM 838 O O . GLU A 1 102 ? -17.009 -3.475 24.291 1.00 92.50 102 GLU A O 1
ATOM 843 N N . ARG A 1 103 ? -16.793 -2.926 22.122 1.00 91.00 103 ARG A N 1
ATOM 844 C CA . ARG A 1 103 ? -17.851 -1.909 22.140 1.00 91.00 103 ARG A CA 1
ATOM 845 C C . ARG A 1 103 ? -19.211 -2.513 22.481 1.00 91.00 103 ARG A C 1
ATOM 847 O O . ARG A 1 103 ? -19.914 -1.979 23.333 1.00 91.00 103 ARG A O 1
ATOM 854 N N . THR A 1 104 ? -19.576 -3.631 21.852 1.00 92.75 104 THR A N 1
ATOM 855 C CA . THR A 1 104 ? -20.836 -4.325 22.150 1.00 92.75 104 THR A CA 1
ATOM 856 C C . THR A 1 104 ? -20.876 -4.802 23.599 1.00 92.75 104 THR A C 1
ATOM 858 O O . THR A 1 104 ? -21.900 -4.647 24.261 1.00 92.75 104 THR A O 1
ATOM 861 N N . LEU A 1 105 ? -19.768 -5.332 24.123 1.00 94.31 105 LEU A N 1
ATOM 862 C CA . LEU A 1 105 ? -19.683 -5.753 25.520 1.00 94.31 105 LEU A CA 1
ATOM 863 C C . LEU A 1 105 ? -19.852 -4.566 26.485 1.00 94.31 105 LEU A C 1
ATOM 865 O O . LEU A 1 105 ? -20.586 -4.677 27.466 1.00 94.31 105 LEU A O 1
ATOM 869 N N . GLN A 1 106 ? -19.220 -3.425 26.196 1.00 91.50 106 GLN A N 1
ATOM 870 C CA . GLN A 1 106 ? -19.377 -2.193 26.978 1.00 91.50 106 GLN A CA 1
ATOM 871 C C . GLN A 1 106 ? -20.825 -1.683 26.962 1.00 91.50 106 GLN A C 1
ATOM 873 O O . GLN A 1 106 ? -21.369 -1.346 28.013 1.00 91.50 106 GLN A O 1
ATOM 878 N N . GLU A 1 107 ? -21.478 -1.679 25.797 1.00 92.38 107 GLU A N 1
ATOM 879 C CA . GLU A 1 107 ? -22.886 -1.284 25.653 1.00 92.38 107 GLU A CA 1
ATOM 880 C C . GLU A 1 107 ? -23.821 -2.225 26.432 1.00 92.38 107 GLU A C 1
ATOM 882 O O . GLU A 1 107 ? -24.738 -1.769 27.116 1.00 92.38 107 GLU A O 1
ATOM 887 N N . GLN A 1 108 ? -23.559 -3.536 26.402 1.00 92.75 108 GLN A N 1
ATOM 888 C CA . GLN A 1 108 ? -24.318 -4.524 27.174 1.00 92.75 108 GLN A CA 1
ATOM 889 C C . GLN A 1 108 ? -24.149 -4.346 28.687 1.00 92.75 108 GLN A C 1
ATOM 891 O O . GLN A 1 108 ? -25.137 -4.425 29.418 1.00 92.75 108 GLN A O 1
ATOM 896 N N . GLN A 1 109 ? -22.927 -4.089 29.167 1.00 91.12 109 GLN A N 1
ATOM 897 C CA . GLN A 1 109 ? -22.672 -3.818 30.585 1.00 91.12 109 GLN A CA 1
ATOM 898 C C . GLN A 1 109 ? -23.368 -2.535 31.042 1.00 91.12 109 GLN A C 1
ATOM 900 O O . GLN A 1 109 ? -24.024 -2.549 32.082 1.00 91.12 109 GLN A O 1
ATOM 905 N N . HIS A 1 110 ? -23.285 -1.460 30.252 1.00 89.94 110 HIS A N 1
ATOM 906 C CA . HIS A 1 110 ? -23.979 -0.207 30.551 1.00 89.94 110 HIS A CA 1
ATOM 907 C C . HIS A 1 110 ? -25.493 -0.422 30.637 1.00 89.94 110 HIS A C 1
ATOM 909 O O . HIS A 1 110 ? -26.124 -0.050 31.622 1.00 89.94 110 HIS A O 1
ATOM 915 N N . PHE A 1 111 ? -26.072 -1.117 29.656 1.00 90.19 111 PHE A N 1
ATOM 916 C CA . PHE A 1 111 ? -27.499 -1.429 29.642 1.00 90.19 111 PHE A CA 1
ATOM 917 C C . PHE A 1 111 ? -27.938 -2.297 30.831 1.00 90.19 111 PHE A C 1
ATOM 919 O O . PHE A 1 111 ? -29.025 -2.118 31.384 1.00 90.19 111 PHE A O 1
ATOM 926 N N . PHE A 1 112 ? -27.105 -3.257 31.235 1.00 89.12 112 PHE A N 1
ATOM 927 C CA . PHE A 1 112 ? -27.363 -4.086 32.407 1.00 89.12 112 PHE A CA 1
ATOM 928 C C . PHE A 1 112 ? -27.318 -3.270 33.707 1.00 89.12 112 PHE A C 1
ATOM 930 O O . PHE A 1 112 ? -28.220 -3.407 34.535 1.00 89.12 112 PHE A O 1
ATOM 937 N N . LEU A 1 113 ? -26.319 -2.394 33.862 1.00 86.69 113 LEU A N 1
ATOM 938 C CA . LEU A 1 113 ? -26.205 -1.481 35.002 1.00 86.69 113 LEU A CA 1
ATOM 939 C C . LEU A 1 113 ? -27.415 -0.542 35.088 1.00 86.69 113 LEU A C 1
ATOM 941 O O . LEU A 1 113 ? -28.017 -0.440 36.156 1.00 86.69 113 LEU A O 1
ATOM 945 N N . ASP A 1 114 ? -27.838 0.052 33.969 1.00 85.75 114 ASP A N 1
ATOM 946 C CA . ASP A 1 114 ? -29.033 0.904 33.909 1.00 85.75 114 ASP A CA 1
ATOM 947 C C . ASP A 1 114 ? -30.288 0.152 34.381 1.00 85.75 114 ASP A C 1
ATOM 949 O O . ASP A 1 114 ? -31.078 0.660 35.181 1.00 85.75 114 ASP A O 1
ATOM 953 N N . LYS A 1 115 ? -30.467 -1.101 33.940 1.00 84.62 115 LYS A N 1
ATOM 954 C CA . LYS A 1 115 ? -31.585 -1.943 34.391 1.00 84.62 115 LYS A CA 1
ATOM 955 C C . LYS A 1 115 ? -31.532 -2.256 35.881 1.00 84.62 115 LYS A C 1
ATOM 957 O O . LYS A 1 115 ? -32.581 -2.217 36.526 1.00 84.62 115 LYS A O 1
ATOM 962 N N . LEU A 1 116 ? -30.360 -2.585 36.425 1.00 82.94 116 LEU A N 1
ATOM 963 C CA . LEU A 1 116 ? -30.198 -2.846 37.858 1.00 82.94 116 LEU A CA 1
ATOM 964 C C . LEU A 1 116 ? -30.545 -1.611 38.696 1.00 82.94 116 LEU A C 1
ATOM 966 O O . LEU A 1 116 ? -31.262 -1.736 39.687 1.00 82.94 116 LEU A O 1
ATOM 970 N N . ILE A 1 117 ? -30.105 -0.424 38.268 1.00 80.25 117 ILE A N 1
ATOM 971 C CA . ILE A 1 117 ? -30.442 0.846 38.923 1.00 80.25 117 ILE A CA 1
ATOM 972 C C . ILE A 1 117 ? -31.958 1.076 38.910 1.00 80.25 117 ILE A C 1
ATOM 974 O O . ILE A 1 117 ? -32.538 1.387 39.946 1.00 80.25 117 ILE A O 1
ATOM 978 N N . HIS A 1 118 ? -32.619 0.882 37.766 1.00 74.69 118 HIS A N 1
ATOM 979 C CA . HIS A 1 118 ? -34.054 1.154 37.635 1.00 74.69 118 HIS A CA 1
ATOM 980 C C . HIS A 1 118 ? -34.969 0.136 38.326 1.00 74.69 118 HIS A C 1
ATOM 982 O O . HIS A 1 118 ? -36.087 0.483 38.702 1.00 74.69 118 HIS A O 1
ATOM 988 N N . THR A 1 119 ? -34.531 -1.116 38.474 1.00 75.50 119 THR A N 1
ATOM 989 C CA . THR A 1 119 ? -35.331 -2.183 39.101 1.00 75.50 119 THR A CA 1
ATOM 990 C C . THR A 1 119 ? -35.068 -2.356 40.598 1.00 75.50 119 THR A C 1
ATOM 992 O O . THR A 1 119 ? -35.828 -3.071 41.251 1.00 75.50 119 THR A O 1
ATOM 995 N N . SER A 1 120 ? -34.056 -1.686 41.165 1.00 63.25 120 SER A N 1
ATOM 996 C CA . SER A 1 120 ? -33.802 -1.669 42.610 1.00 63.25 120 SER A CA 1
ATOM 997 C C . SER A 1 120 ? -34.559 -0.514 43.287 1.00 63.25 120 SER A C 1
ATOM 999 O O . SER A 1 120 ? -34.204 0.645 43.076 1.00 63.25 120 SER A O 1
ATOM 1001 N N . PRO A 1 121 ? -35.566 -0.773 44.147 1.00 54.56 121 PRO A N 1
ATOM 1002 C CA . PRO A 1 121 ? -36.312 0.280 44.845 1.00 54.56 121 PRO A CA 1
ATOM 1003 C C . PRO A 1 121 ? -35.497 0.962 45.958 1.00 54.56 121 PRO A C 1
ATOM 1005 O O . PRO A 1 121 ? -35.900 2.002 46.474 1.00 54.56 121 PRO A O 1
ATOM 1008 N N . THR A 1 122 ? -34.365 0.375 46.353 1.00 57.25 122 THR A N 1
ATOM 1009 C CA . THR A 1 122 ? -33.526 0.847 47.458 1.00 57.25 122 THR A CA 1
ATOM 1010 C C . THR A 1 122 ? -32.257 1.471 46.877 1.00 57.25 122 THR A C 1
ATOM 1012 O O . THR A 1 122 ? -31.514 0.808 46.152 1.00 57.25 122 THR A O 1
ATOM 1015 N N . GLY A 1 123 ? -32.059 2.764 47.151 1.00 60.97 123 GLY A N 1
ATOM 1016 C CA . GLY A 1 123 ? -31.076 3.632 46.502 1.00 60.97 123 GLY A CA 1
ATOM 1017 C C . GLY A 1 123 ? -29.654 3.075 46.470 1.00 60.97 123 GLY A C 1
ATOM 1018 O O . GLY A 1 123 ? -29.045 2.810 47.505 1.00 60.97 123 GLY A O 1
ATOM 1019 N N . ILE A 1 124 ? -29.115 2.955 45.260 1.00 64.94 124 ILE A N 1
ATOM 1020 C CA . ILE A 1 124 ? -27.693 2.721 45.033 1.00 64.94 124 ILE A CA 1
ATOM 1021 C C . ILE A 1 124 ? -26.990 4.072 45.226 1.00 64.94 124 ILE A C 1
ATOM 1023 O O . ILE A 1 124 ? -27.144 4.976 44.408 1.00 64.94 124 ILE A O 1
ATOM 1027 N N . ILE A 1 125 ? -26.253 4.233 46.329 1.00 60.03 125 ILE A N 1
ATOM 1028 C CA . ILE A 1 125 ? -25.335 5.363 46.526 1.00 60.03 125 ILE A CA 1
ATOM 1029 C C . ILE A 1 125 ? -24.036 5.007 45.799 1.00 60.03 125 ILE A C 1
ATOM 1031 O O . ILE A 1 125 ? -23.337 4.082 46.207 1.00 60.03 125 ILE A O 1
ATOM 1035 N N . ILE A 1 126 ? -23.733 5.722 44.716 1.00 63.41 126 ILE A N 1
ATOM 1036 C CA . ILE A 1 126 ? -22.433 5.658 44.037 1.00 63.41 126 ILE A CA 1
ATOM 1037 C C . ILE A 1 126 ? -21.577 6.774 44.646 1.00 63.41 126 ILE A C 1
ATOM 1039 O O . ILE A 1 126 ? -21.967 7.941 44.568 1.00 63.41 126 ILE A O 1
ATOM 1043 N N . LEU A 1 127 ? -20.479 6.404 45.311 1.00 44.44 127 LEU A N 1
ATOM 1044 C CA . LEU A 1 127 ? -19.538 7.312 45.981 1.00 44.44 127 LEU A CA 1
ATOM 1045 C C . LEU A 1 127 ? -18.259 7.460 45.154 1.00 44.44 127 LEU A C 1
ATOM 1047 O O . LEU A 1 127 ? -17.821 6.430 44.591 1.00 44.44 127 LEU A O 1
#

pLDDT: mean 86.18, std 9.3, range [44.44, 95.5]

Secondary structure (DSSP, 8-state):
--HHHHHHHHHHHHHHHHHHHHHHHTTT-HHHHHHHHHHHHHHHHHHHHHHHHHHHHHHHHHHHHHHHHTT-TT--PPP-S-HHHHHHHHHHHHHHHHHHHHHHHHHHHHHHHHHHHHH-SS-----

Sequence (127 aa):
MKIRTKFILFLLPIHLAALVLSFFLFREKWVAFILTEAAIIASFLACLAIFRSLSQPMELLLSGIDAIKDRDFNVKFIPTGKYETDRLIRVYNEMIDRLREERTLQEQQHFFLDKLIHTSPTGIIIL

Foldseek 3Di:
DPPVVVLCVVLVVVLVVQLVVLVVVCVPDVPVSVVSVVVSVVVVVVSVVVVCVVVVLVVVVVVLVVCVVVVVLVDADDDPPDPVSNVVSVVSVVVSVVVVVVVVVVVVVVVVVVVVCVPDPDDDDDD